Protein AF-A0A259PMG0-F1 (afdb_monomer)

Secondary structure (DSSP, 8-state):
--S-GGGGSPPPPP---TT--GGG----SPPPPEE-IIIIIHHT-SSPPPHHHHHHHHHHHHHHT--EE--

Sequence (71 aa):
MLKHPETKYRPMPPVGLKDRTWPDQVISKPPIWMSTDLRDGNQALFEPMDAQRKMRMFKTLCAIGIKQIEV

Sol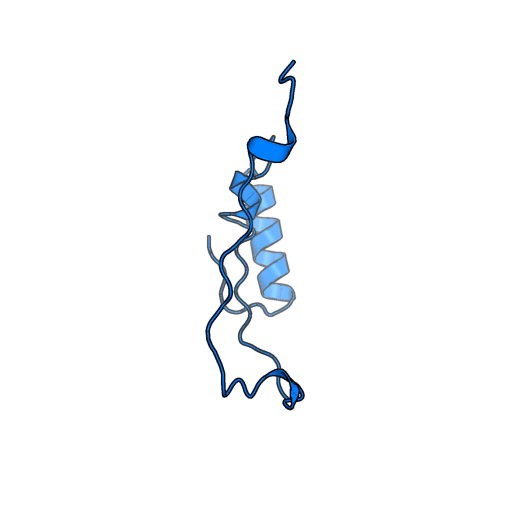vent-accessible surface area (backbone atoms only — not comparable to full-atom values): 4830 Å² total; per-residue (Å²): 131,74,95,60,65,74,75,78,59,78,82,82,78,87,80,87,69,81,88,66,60,70,90,81,57,76,91,86,70,85,78,89,59,70,46,43,56,64,40,64,52,31,70,72,40,95,73,59,68,51,74,68,54,44,52,50,51,53,53,50,42,50,72,78,61,54,82,38,72,47,113

Nearest PDB structures (foldseek):
  1sr9-assembly1_B  TM=9.481E-01  e=7.897E-04  Mycobacterium tuber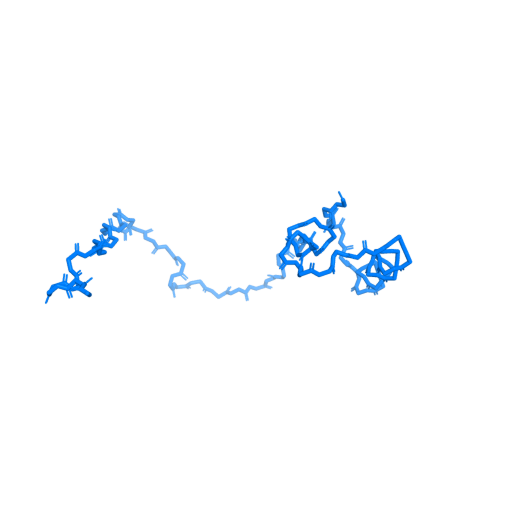culosis
  3u6w-assembly1_B  TM=9.496E-01  e=1.044E-03  Mycobacterium tuberculosis H37Rv
  3u6w-assembly1_A  TM=9.518E-01  e=1.288E-03  Mycobacterium tuberculosis H37Rv
  3hps-assembly1_A  TM=9.268E-01  e=1.288E-03  Mycobacterium tuberculosis H37Rv

Foldseek 3Di:
DDPCVVVVDDDDDDDPPPPDDVVVDDDDDDDQDEAACQPPVQVPDPDGDDPVRSVVVVVVCVVVPRDHYDD

Structure (mmCIF, N/CA/C/O backbone):
data_AF-A0A259PMG0-F1
#
_entry.id   AF-A0A259PMG0-F1
#
loop_
_atom_site.group_PDB
_atom_site.id
_atom_site.type_symbol
_atom_site.label_atom_id
_atom_site.label_alt_id
_atom_site.label_comp_id
_atom_site.label_asym_id
_atom_site.label_entity_id
_atom_site.label_seq_id
_atom_site.pdbx_PDB_ins_code
_atom_site.Cartn_x
_atom_site.Cartn_y
_atom_site.Cartn_z
_atom_site.occupancy
_atom_site.B_iso_or_equiv
_atom_site.auth_seq_id
_atom_site.auth_comp_id
_atom_site.auth_asym_id
_atom_site.auth_atom_id
_atom_site.pdbx_PDB_model_num
ATOM 1 N N . MET A 1 1 ? 22.634 24.268 18.128 1.00 82.88 1 MET A N 1
ATOM 2 C CA . MET A 1 1 ? 21.500 23.331 18.312 1.00 82.88 1 MET A CA 1
ATOM 3 C C . MET A 1 1 ? 20.371 24.052 19.040 1.00 82.88 1 MET A C 1
ATOM 5 O O . MET A 1 1 ? 20.667 24.974 19.793 1.00 82.88 1 MET A O 1
ATOM 9 N N . LEU A 1 2 ? 19.105 23.694 18.789 1.00 91.12 2 LEU A N 1
ATOM 10 C CA . LEU A 1 2 ? 17.961 24.280 19.505 1.00 91.12 2 LEU A CA 1
ATOM 11 C C . LEU A 1 2 ? 18.034 23.912 20.994 1.00 91.12 2 LEU A C 1
ATOM 13 O O . LEU A 1 2 ? 18.339 22.768 21.315 1.00 91.12 2 LEU A O 1
ATOM 17 N N . LYS A 1 3 ? 17.744 24.870 21.883 1.00 93.94 3 LYS A N 1
ATOM 18 C CA . LYS A 1 3 ? 17.731 24.648 23.343 1.00 93.94 3 LYS A CA 1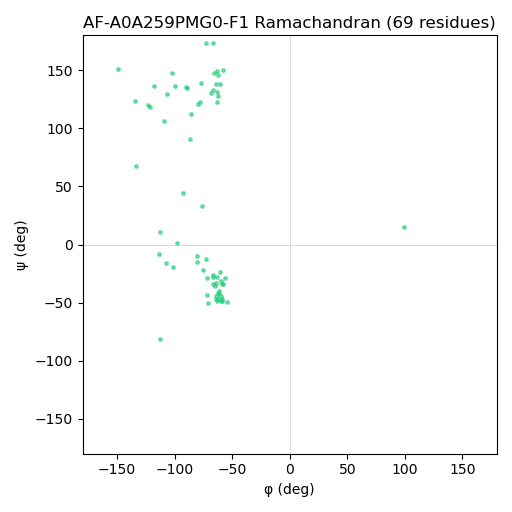
ATOM 19 C C . LYS A 1 3 ? 16.531 23.809 23.811 1.00 93.94 3 LYS A C 1
ATOM 21 O O . LYS A 1 3 ? 16.654 23.097 24.794 1.00 93.94 3 LYS A O 1
ATOM 26 N N . HIS A 1 4 ? 15.418 23.890 23.079 1.00 92.19 4 HIS A N 1
ATOM 27 C CA . HIS A 1 4 ? 14.146 23.217 23.371 1.00 92.19 4 HIS A CA 1
ATOM 28 C C . HIS A 1 4 ? 13.582 22.546 22.104 1.00 92.19 4 HIS A C 1
ATOM 30 O O . HIS A 1 4 ? 12.609 23.040 21.523 1.00 92.19 4 HIS A O 1
ATOM 36 N N . PRO A 1 5 ? 14.229 21.491 21.573 1.00 93.25 5 PRO A N 1
ATOM 37 C CA . PRO A 1 5 ? 13.824 20.848 20.319 1.00 93.25 5 PRO A CA 1
ATOM 38 C C . PRO A 1 5 ? 12.404 20.256 20.349 1.00 93.25 5 PRO A C 1
ATOM 40 O O . PRO A 1 5 ? 11.779 20.141 19.296 1.00 93.25 5 PRO A O 1
ATOM 43 N N . GLU A 1 6 ? 11.870 19.938 21.528 1.00 92.50 6 GLU A N 1
ATOM 44 C CA . GLU A 1 6 ? 10.502 19.466 21.753 1.00 92.50 6 GLU A CA 1
ATOM 45 C C . GLU A 1 6 ? 9.440 20.473 21.293 1.00 92.50 6 GLU A C 1
ATOM 47 O O . GLU A 1 6 ? 8.390 20.082 20.792 1.00 92.50 6 GLU A O 1
ATOM 52 N N . THR A 1 7 ? 9.734 21.774 21.367 1.00 94.50 7 THR A N 1
ATOM 53 C CA . THR A 1 7 ? 8.795 22.840 20.969 1.00 94.50 7 THR A CA 1
ATOM 54 C C . THR A 1 7 ? 8.614 22.965 19.456 1.00 94.50 7 THR A C 1
ATOM 56 O O . THR A 1 7 ? 7.689 23.633 18.991 1.00 94.50 7 THR A O 1
ATOM 59 N N . LYS A 1 8 ? 9.481 22.315 18.667 1.00 94.88 8 LYS A N 1
ATOM 60 C CA . LYS A 1 8 ? 9.436 22.345 17.201 1.00 94.88 8 LYS A CA 1
ATOM 61 C C . LYS A 1 8 ? 8.195 21.641 16.645 1.00 94.88 8 LYS A C 1
ATOM 63 O O . LYS A 1 8 ? 7.738 21.991 15.558 1.00 94.88 8 LYS A O 1
ATOM 68 N N . TYR A 1 9 ? 7.663 20.659 17.369 1.00 95.06 9 TYR A N 1
ATOM 69 C CA . TYR A 1 9 ? 6.558 19.824 16.913 1.00 95.06 9 TYR A CA 1
ATOM 70 C C . TYR A 1 9 ? 5.353 20.004 17.829 1.00 95.06 9 TYR A C 1
ATOM 72 O O . TYR A 1 9 ? 5.477 20.048 19.049 1.00 95.06 9 TYR A O 1
ATOM 80 N N . ARG A 1 10 ? 4.170 20.124 17.228 1.00 94.62 10 ARG A N 1
ATOM 81 C CA . ARG A 1 10 ? 2.908 20.265 17.959 1.00 94.62 10 ARG A CA 1
ATOM 82 C C . ARG A 1 10 ? 2.157 18.931 17.958 1.00 94.62 10 ARG A C 1
ATOM 84 O O . ARG A 1 10 ? 2.255 18.204 16.968 1.00 94.62 10 ARG A O 1
ATOM 91 N N . PRO A 1 11 ? 1.399 18.616 19.022 1.00 94.88 11 PRO A N 1
ATOM 92 C CA . PRO A 1 11 ? 0.557 17.430 19.033 1.00 94.88 11 PRO A CA 1
ATOM 93 C C . PRO A 1 11 ? -0.515 17.500 17.938 1.00 94.88 11 PRO A C 1
ATOM 95 O O . PRO A 1 11 ? -1.037 18.575 17.634 1.00 94.88 11 PRO A O 1
ATOM 98 N N . MET A 1 12 ? -0.861 16.342 17.372 1.00 96.44 12 MET A N 1
ATOM 99 C CA . MET A 1 12 ? -1.992 16.219 16.452 1.00 96.44 12 MET A CA 1
ATOM 100 C C . MET A 1 12 ? -3.303 16.474 17.221 1.00 96.44 12 MET A C 1
ATOM 102 O O . MET A 1 12 ? -3.480 15.906 18.302 1.00 96.44 12 MET A O 1
ATOM 106 N N . PRO A 1 13 ? -4.230 17.304 16.709 1.00 96.44 13 PRO A N 1
ATOM 107 C CA . PRO A 1 13 ? -5.505 17.547 17.373 1.00 96.44 13 PRO A CA 1
ATOM 108 C C . PRO A 1 13 ? -6.361 16.267 17.460 1.00 96.44 13 PRO A C 1
ATOM 110 O O . PRO A 1 13 ? -6.287 15.418 16.566 1.00 96.44 13 PRO A O 1
ATOM 113 N N . PRO A 1 14 ? -7.208 16.119 18.499 1.00 95.31 14 PRO A N 1
ATOM 114 C CA . PRO A 1 14 ? -8.098 14.967 18.625 1.00 95.31 14 PRO A CA 1
ATOM 115 C C . PRO A 1 14 ? -9.090 14.850 17.458 1.00 95.31 14 PRO A C 1
ATOM 117 O O . PRO A 1 14 ? -9.704 15.835 17.048 1.00 95.31 14 PRO A O 1
ATOM 120 N N . VAL A 1 15 ? -9.313 13.626 16.967 1.00 95.75 15 VAL A N 1
ATOM 121 C CA . VAL A 1 15 ? -10.335 13.341 15.945 1.00 95.75 15 VAL A CA 1
ATOM 122 C C . VAL A 1 15 ? -11.690 13.108 16.621 1.00 95.75 15 VAL A C 1
ATOM 124 O O . VAL A 1 15 ? -11.894 12.105 17.307 1.00 95.75 15 VAL A O 1
ATOM 127 N N . GLY A 1 16 ? -12.635 14.025 16.404 1.00 95.31 16 GLY A N 1
ATOM 128 C CA . GLY A 1 16 ? -13.967 14.045 17.024 1.00 95.31 16 GLY A CA 1
ATOM 129 C C . GLY A 1 16 ? -14.993 13.044 16.475 1.00 95.31 16 GLY A C 1
ATOM 130 O O . GLY A 1 16 ? -16.178 13.362 16.438 1.00 95.31 16 GLY A O 1
ATOM 131 N N . LEU A 1 17 ? -14.578 11.850 16.040 1.00 96.50 17 LEU A N 1
ATOM 132 C CA . LEU A 1 17 ? -15.491 10.811 15.546 1.00 96.50 17 LEU A CA 1
ATOM 133 C C . LEU A 1 17 ? -15.998 9.964 16.724 1.00 96.50 17 LEU A C 1
ATOM 135 O O . LEU A 1 17 ? -15.320 9.016 17.141 1.00 96.50 17 LEU A O 1
ATOM 139 N N . LYS A 1 18 ? -17.132 10.373 17.310 1.00 94.38 18 LYS A N 1
ATOM 140 C CA . LYS A 1 18 ? -17.711 9.764 18.523 1.00 94.38 18 LYS A CA 1
ATOM 141 C C . LYS A 1 18 ? -18.292 8.377 18.249 1.00 94.38 18 LYS A C 1
ATOM 143 O O . LYS A 1 18 ? -17.880 7.422 18.894 1.00 94.38 18 LYS A O 1
ATOM 148 N N . ASP A 1 19 ? -19.123 8.254 17.221 1.00 95.56 19 ASP A N 1
ATOM 149 C CA . ASP A 1 19 ? -19.846 7.016 16.894 1.00 95.56 19 ASP A CA 1
ATOM 150 C C . ASP A 1 19 ? -19.067 6.145 15.894 1.00 95.56 19 ASP A C 1
ATOM 152 O O . ASP A 1 19 ? -19.590 5.666 14.888 1.00 95.56 19 ASP A O 1
ATOM 156 N N . ARG A 1 20 ? -17.755 5.998 16.121 1.00 97.38 20 ARG A N 1
ATOM 157 C CA . ARG A 1 20 ? -16.893 5.182 15.257 1.00 97.38 20 ARG A CA 1
ATOM 158 C C . ARG A 1 20 ? -17.266 3.708 15.414 1.00 97.38 20 ARG A C 1
ATOM 160 O O . ARG A 1 20 ? -17.317 3.203 16.526 1.00 97.38 20 ARG A O 1
ATOM 167 N N . THR A 1 21 ? -17.458 3.015 14.300 1.00 98.06 21 THR A N 1
ATOM 168 C CA . THR A 1 21 ? -17.849 1.596 14.312 1.00 98.06 21 THR A CA 1
ATOM 169 C C . THR A 1 21 ? -16.682 0.653 14.041 1.00 98.06 21 THR A C 1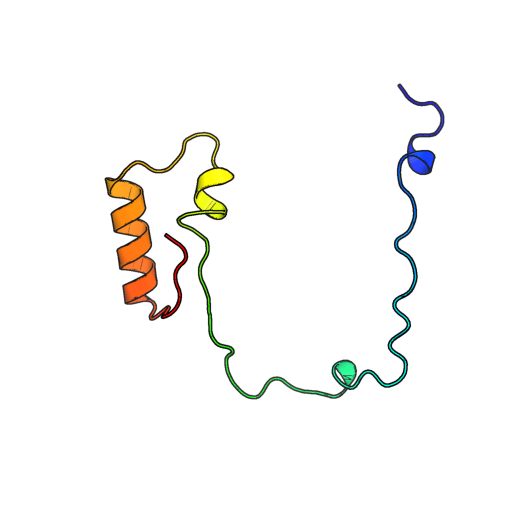
ATOM 171 O O . THR A 1 21 ? -16.758 -0.516 14.394 1.00 98.06 21 THR A O 1
ATOM 174 N N . TRP A 1 22 ? -15.584 1.143 13.451 1.00 97.25 22 TRP A N 1
ATOM 175 C CA . TRP A 1 22 ? -14.435 0.315 13.066 1.00 97.25 22 TRP A CA 1
ATOM 176 C C . TRP A 1 22 ? -13.798 -0.518 14.199 1.00 97.25 22 TRP A C 1
ATOM 178 O O . TRP A 1 22 ? -13.280 -1.579 13.859 1.00 97.25 22 TRP A O 1
ATOM 188 N N . PRO A 1 23 ? -13.832 -0.132 15.498 1.00 97.69 23 PRO A N 1
ATOM 189 C CA . PRO A 1 23 ? -13.301 -0.986 16.566 1.00 97.69 23 PRO A CA 1
ATOM 190 C C . PRO A 1 23 ? -14.037 -2.323 16.721 1.00 97.69 23 PRO A C 1
ATOM 192 O O . PRO A 1 23 ? -13.421 -3.302 17.129 1.00 97.69 23 PRO A O 1
ATOM 195 N N . ASP A 1 24 ? -15.323 -2.373 16.364 1.00 98.00 24 ASP A N 1
ATOM 196 C CA . ASP A 1 24 ? -16.177 -3.557 16.518 1.00 98.00 24 ASP A CA 1
ATOM 197 C C . ASP A 1 24 ? -16.302 -4.375 15.220 1.00 98.00 24 ASP A C 1
ATOM 199 O O . ASP A 1 24 ? -17.031 -5.365 15.161 1.00 98.00 24 ASP A O 1
ATOM 203 N N . GLN A 1 25 ? -15.631 -3.957 14.143 1.00 98.00 25 GLN A N 1
ATOM 204 C CA . GLN A 1 25 ? -15.733 -4.594 12.831 1.00 98.00 25 GLN A CA 1
ATOM 205 C C . GLN A 1 25 ? -14.554 -5.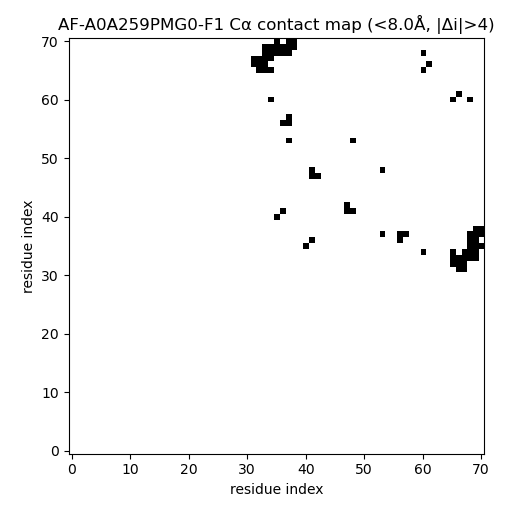536 12.581 1.00 98.00 25 GLN A C 1
ATOM 207 O O . GLN A 1 25 ? -13.395 -5.181 12.786 1.00 98.00 25 GLN A O 1
ATOM 212 N N . VAL A 1 26 ? -14.8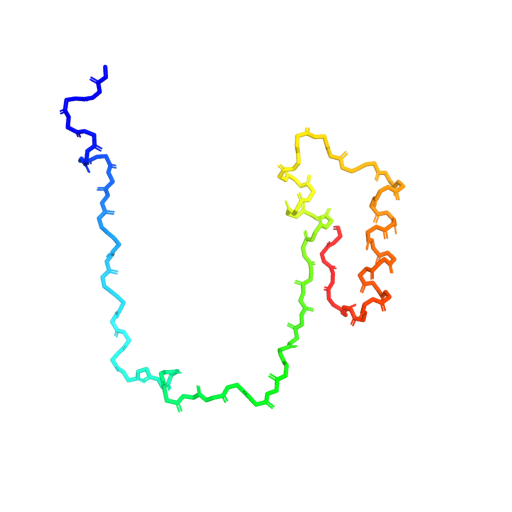48 -6.721 12.042 1.00 98.06 26 VAL A N 1
ATOM 213 C CA . VAL A 1 26 ? -13.840 -7.681 11.572 1.00 98.06 26 VAL A CA 1
ATOM 214 C C . VAL A 1 26 ? -13.826 -7.679 10.045 1.00 98.06 26 VAL A C 1
ATOM 216 O O . VAL A 1 26 ? -14.870 -7.803 9.403 1.00 98.06 26 VAL A O 1
ATOM 219 N N . ILE A 1 27 ? -12.640 -7.545 9.448 1.00 98.12 27 ILE A N 1
ATOM 220 C CA . ILE A 1 27 ? -12.472 -7.589 7.989 1.00 98.12 27 ILE A CA 1
ATOM 221 C C . ILE A 1 27 ? -12.881 -8.976 7.475 1.00 98.12 27 ILE A C 1
ATOM 223 O O . ILE A 1 27 ? -12.306 -9.983 7.875 1.00 98.12 27 ILE A O 1
ATOM 227 N N . SER A 1 28 ? -13.850 -9.023 6.559 1.00 98.25 28 SER A N 1
ATOM 228 C CA . SER A 1 28 ? -14.408 -10.270 6.007 1.00 98.25 28 SER A CA 1
ATOM 229 C C . SER A 1 28 ? -14.114 -10.493 4.521 1.00 98.25 28 SER A C 1
ATOM 231 O O . SER A 1 28 ? -14.409 -11.558 3.983 1.00 98.25 28 SER A O 1
ATOM 233 N N . LYS A 1 29 ? -13.544 -9.497 3.835 1.00 98.25 29 LYS A N 1
ATOM 234 C CA . LYS A 1 29 ? -13.239 -9.547 2.401 1.00 98.25 29 LYS A CA 1
ATOM 235 C C . LYS A 1 29 ? -11.999 -8.714 2.072 1.00 98.25 29 LYS A C 1
ATOM 237 O O . LYS A 1 29 ? -11.750 -7.724 2.763 1.00 98.25 29 LYS A O 1
ATOM 242 N N . PRO A 1 30 ? -11.240 -9.070 1.022 1.00 97.19 30 PRO A N 1
ATOM 243 C CA . PRO A 1 30 ? -10.122 -8.250 0.581 1.00 97.19 30 PRO A CA 1
ATOM 244 C C . PRO A 1 30 ? -10.615 -6.894 0.044 1.00 97.19 30 PRO A C 1
ATOM 246 O O . PRO A 1 30 ? -11.700 -6.822 -0.547 1.00 97.19 30 PRO A O 1
ATOM 249 N N . PRO A 1 31 ? -9.832 -5.816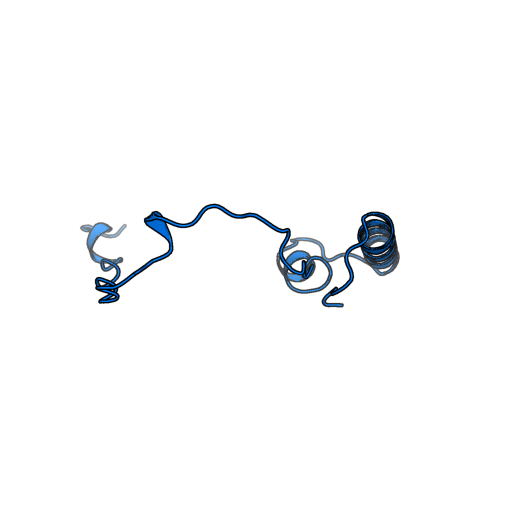 0.219 1.00 98.12 31 PRO A N 1
ATOM 250 C CA . PRO A 1 31 ? -10.086 -4.561 -0.468 1.00 98.12 31 PRO A CA 1
ATOM 251 C C . PRO A 1 31 ? -9.716 -4.676 -1.954 1.00 98.12 31 PRO A C 1
ATOM 253 O O . PRO A 1 31 ? -9.122 -5.657 -2.408 1.00 98.12 31 PRO A O 1
ATOM 256 N N . ILE A 1 32 ? -10.032 -3.629 -2.711 1.00 98.06 32 ILE A N 1
ATOM 257 C CA . ILE A 1 32 ? -9.415 -3.416 -4.019 1.00 98.06 32 ILE A CA 1
ATOM 258 C C . ILE A 1 32 ? -8.015 -2.852 -3.771 1.00 98.06 32 ILE A C 1
ATOM 260 O O . ILE A 1 32 ? -7.868 -1.827 -3.109 1.00 98.06 32 ILE A O 1
ATOM 264 N N . TRP A 1 33 ? -6.998 -3.532 -4.290 1.00 98.44 33 TRP A N 1
ATOM 265 C CA . TRP A 1 33 ? -5.608 -3.102 -4.170 1.00 98.44 33 TRP A CA 1
ATOM 266 C C . TRP A 1 33 ? -5.216 -2.183 -5.327 1.00 98.44 33 TRP A C 1
ATOM 268 O O . TRP A 1 33 ? -5.469 -2.516 -6.490 1.00 98.44 33 TRP A O 1
ATOM 278 N N . MET A 1 34 ? -4.543 -1.079 -4.995 1.00 98.25 34 MET A N 1
ATOM 279 C CA . MET A 1 34 ? -3.900 -0.172 -5.942 1.00 98.25 34 MET A CA 1
ATOM 280 C C . MET A 1 34 ? -2.414 -0.048 -5.607 1.00 98.25 34 MET A C 1
ATOM 282 O O . MET A 1 34 ? -2.063 0.357 -4.502 1.00 98.25 34 MET A O 1
ATOM 286 N N . SER A 1 35 ? -1.551 -0.415 -6.551 1.00 98.44 35 SER A N 1
ATOM 287 C CA . SER A 1 35 ? -0.097 -0.268 -6.425 1.00 98.44 35 SER A CA 1
ATOM 288 C C . SER A 1 35 ? 0.343 1.088 -6.975 1.00 98.44 35 SER A C 1
ATOM 290 O O . SER A 1 35 ? -0.094 1.483 -8.055 1.00 98.44 35 SER A O 1
ATOM 292 N N . THR A 1 36 ? 1.217 1.782 -6.245 1.00 98.50 36 THR A N 1
ATOM 293 C CA . THR A 1 36 ? 1.816 3.074 -6.637 1.00 98.50 36 THR A CA 1
ATOM 294 C C . THR A 1 36 ? 3.323 2.965 -6.895 1.00 98.50 36 THR A C 1
ATOM 296 O O . THR A 1 36 ? 4.023 3.963 -7.068 1.00 98.50 36 THR A O 1
ATOM 299 N N . ASP A 1 37 ? 3.850 1.739 -6.950 1.00 98.56 37 ASP A N 1
ATOM 300 C CA . ASP A 1 37 ? 5.282 1.429 -6.991 1.00 98.56 37 ASP A CA 1
ATOM 301 C C . ASP A 1 37 ? 6.019 2.080 -8.176 1.00 98.56 37 ASP A C 1
ATOM 303 O O . ASP A 1 37 ? 7.174 2.483 -8.044 1.00 98.56 37 ASP A O 1
ATOM 307 N N . LEU A 1 38 ? 5.366 2.220 -9.335 1.00 98.38 38 LEU A N 1
ATOM 308 C CA . LEU A 1 38 ? 5.973 2.796 -10.546 1.00 98.38 38 LEU A CA 1
ATOM 309 C C . LEU A 1 38 ? 6.005 4.333 -10.552 1.00 98.38 38 LEU A C 1
ATOM 311 O O . LEU A 1 38 ? 6.765 4.920 -11.335 1.00 98.38 38 LEU A O 1
ATOM 315 N N . ARG A 1 39 ? 5.233 4.970 -9.663 1.00 98.31 39 ARG A N 1
ATOM 316 C CA . ARG A 1 39 ? 5.131 6.424 -9.501 1.00 98.31 39 ARG A CA 1
ATOM 317 C C . ARG A 1 39 ? 5.713 6.876 -8.174 1.00 98.31 39 ARG A C 1
ATOM 319 O O . ARG A 1 39 ? 6.859 7.319 -8.157 1.00 98.31 39 ARG A O 1
ATOM 326 N N . ASP A 1 40 ? 4.949 6.753 -7.094 1.00 98.06 40 ASP A N 1
ATOM 327 C CA . ASP A 1 40 ? 5.339 7.232 -5.767 1.00 98.06 40 ASP A CA 1
ATOM 328 C C . ASP A 1 40 ? 6.567 6.473 -5.249 1.00 98.06 40 ASP A C 1
ATOM 330 O O . ASP A 1 40 ? 7.584 7.072 -4.894 1.00 98.06 40 ASP A O 1
ATOM 334 N N . GLY A 1 41 ? 6.538 5.139 -5.360 1.00 98.06 41 GLY A N 1
ATOM 335 C CA . GLY A 1 41 ? 7.676 4.293 -4.997 1.00 98.06 41 GLY A CA 1
ATOM 336 C C . GLY A 1 41 ? 8.930 4.639 -5.802 1.00 98.06 41 GLY A C 1
ATOM 337 O O . GLY A 1 41 ? 10.004 4.839 -5.239 1.00 98.06 41 GLY A O 1
ATOM 338 N N . ASN A 1 42 ? 8.788 4.783 -7.120 1.00 98.44 42 ASN A N 1
ATOM 339 C CA . ASN A 1 42 ? 9.890 5.138 -8.006 1.00 98.44 42 ASN A CA 1
ATOM 340 C C . ASN A 1 42 ? 10.469 6.538 -7.730 1.00 98.44 42 ASN A C 1
ATOM 342 O O . ASN A 1 42 ? 11.667 6.741 -7.916 1.00 98.44 42 ASN A O 1
ATOM 346 N N . GLN A 1 43 ? 9.645 7.502 -7.307 1.00 97.69 43 GLN A N 1
ATOM 347 C CA . GLN A 1 43 ? 10.087 8.866 -7.005 1.00 97.69 43 GLN A CA 1
ATOM 348 C C . GLN A 1 43 ? 10.848 8.967 -5.674 1.00 97.69 43 GLN A C 1
ATOM 350 O O . GLN A 1 43 ? 11.645 9.886 -5.497 1.00 97.69 43 GLN A O 1
ATOM 355 N N . ALA A 1 44 ? 10.646 8.015 -4.762 1.00 98.06 44 ALA A N 1
ATOM 356 C CA . ALA A 1 44 ? 11.384 7.937 -3.504 1.00 98.06 44 ALA A CA 1
ATOM 357 C C . ALA A 1 44 ? 12.785 7.304 -3.643 1.00 98.06 44 ALA A C 1
ATOM 359 O O . ALA A 1 44 ? 13.570 7.338 -2.693 1.00 98.06 44 ALA A O 1
ATOM 360 N N . LEU A 1 45 ? 13.115 6.710 -4.796 1.00 97.94 45 LEU A N 1
ATOM 361 C CA . LEU A 1 45 ? 14.413 6.070 -5.016 1.00 97.94 45 LEU A CA 1
ATOM 362 C C . LEU A 1 45 ? 15.513 7.103 -5.281 1.00 97.94 45 LEU A C 1
ATOM 364 O O . LEU A 1 45 ? 15.330 8.031 -6.065 1.00 97.94 45 LEU A O 1
ATOM 368 N N . PHE A 1 46 ? 16.693 6.877 -4.694 1.00 97.69 46 PHE A N 1
ATOM 369 C CA . PHE A 1 46 ? 17.896 7.653 -5.020 1.00 97.69 46 PHE A CA 1
ATOM 370 C C . PHE A 1 46 ? 18.260 7.525 -6.509 1.00 97.69 46 PHE A C 1
ATOM 372 O O . PHE A 1 46 ? 18.522 8.525 -7.171 1.00 97.69 46 PHE A O 1
ATOM 379 N N . GLU A 1 47 ? 18.214 6.299 -7.041 1.00 97.81 47 GLU A N 1
ATOM 380 C CA . GLU A 1 47 ? 18.318 6.010 -8.473 1.00 97.81 47 GLU A CA 1
ATOM 381 C C . GLU A 1 47 ? 16.957 5.540 -9.002 1.00 97.81 47 GLU A C 1
ATOM 383 O O . GLU A 1 47 ? 16.550 4.404 -8.724 1.00 97.81 47 GLU A O 1
ATOM 388 N N . PRO A 1 48 ? 16.242 6.381 -9.770 1.00 97.81 48 PRO A N 1
ATOM 389 C CA . PRO A 1 48 ? 14.973 5.998 -10.366 1.00 97.81 48 PRO A CA 1
ATOM 390 C C . PRO A 1 48 ? 15.101 4.764 -11.263 1.00 97.81 48 PRO A C 1
ATOM 392 O O . PRO A 1 48 ? 16.124 4.518 -11.906 1.00 97.81 48 PRO A O 1
ATOM 395 N N . MET A 1 49 ? 14.023 3.992 -11.352 1.00 98.31 49 MET A N 1
ATOM 396 C CA . MET A 1 49 ? 13.931 2.855 -12.254 1.00 98.31 49 MET A CA 1
ATOM 397 C C . MET A 1 49 ? 14.037 3.309 -13.710 1.00 98.31 49 MET A C 1
ATOM 399 O O . MET A 1 49 ? 13.259 4.141 -14.188 1.00 98.31 49 MET A O 1
ATOM 403 N N . ASP A 1 50 ? 14.947 2.667 -14.437 1.00 98.06 50 ASP A N 1
ATOM 404 C CA . ASP A 1 50 ? 14.947 2.675 -15.893 1.00 98.06 50 ASP A CA 1
ATOM 405 C C . ASP A 1 50 ? 13.722 1.928 -16.464 1.00 98.06 50 ASP A C 1
ATOM 407 O O . ASP A 1 50 ? 12.946 1.273 -15.755 1.00 98.06 50 ASP A O 1
ATOM 411 N N . ALA A 1 51 ? 13.548 2.000 -17.784 1.00 98.19 51 ALA A N 1
ATOM 412 C CA . ALA A 1 51 ? 12.431 1.360 -18.471 1.00 98.19 51 ALA A CA 1
ATOM 413 C C . ALA A 1 51 ? 12.373 -0.168 -18.259 1.00 98.19 51 ALA A C 1
ATOM 415 O O . ALA A 1 51 ? 11.281 -0.736 -18.180 1.00 98.19 51 ALA A O 1
ATOM 416 N N . GLN A 1 52 ? 13.520 -0.848 -18.138 1.00 98.50 52 GLN A N 1
ATOM 417 C CA . GLN A 1 52 ? 13.560 -2.300 -17.948 1.00 98.50 52 GLN A CA 1
ATOM 418 C C . GLN A 1 52 ? 13.096 -2.692 -16.544 1.00 98.50 52 GLN A C 1
ATOM 420 O O . GLN A 1 52 ? 12.308 -3.629 -16.390 1.00 98.50 52 GLN A O 1
ATOM 425 N N . ARG A 1 53 ? 13.550 -1.965 -15.519 1.00 98.56 53 ARG A N 1
ATOM 426 C CA . ARG A 1 53 ? 13.134 -2.138 -14.123 1.00 98.56 53 ARG A CA 1
ATOM 427 C C . ARG A 1 53 ? 11.649 -1.827 -13.958 1.00 98.56 53 ARG A C 1
ATOM 429 O O . ARG A 1 53 ? 10.938 -2.647 -13.378 1.00 98.56 53 ARG A O 1
ATOM 436 N N . LYS A 1 54 ? 11.156 -0.739 -14.565 1.00 98.44 54 LYS A N 1
ATOM 437 C CA . LYS A 1 54 ? 9.719 -0.412 -14.580 1.00 98.44 54 LYS A CA 1
ATOM 438 C C . LYS A 1 54 ? 8.886 -1.519 -15.219 1.00 98.44 54 LYS A C 1
ATOM 440 O O . LYS A 1 54 ? 7.921 -1.987 -14.625 1.00 98.44 54 LYS A O 1
ATOM 445 N N . MET A 1 55 ? 9.283 -2.004 -16.395 1.00 98.56 55 MET A N 1
ATOM 446 C CA . MET A 1 55 ? 8.551 -3.074 -17.078 1.00 98.56 55 MET A CA 1
ATOM 447 C C . MET A 1 55 ? 8.573 -4.391 -16.288 1.00 98.56 55 MET A C 1
ATOM 449 O O . MET A 1 55 ? 7.582 -5.121 -16.271 1.00 98.56 55 MET A O 1
ATOM 453 N N . ARG A 1 56 ? 9.683 -4.700 -15.607 1.00 98.62 56 ARG A N 1
ATOM 454 C CA . ARG A 1 56 ? 9.769 -5.860 -14.711 1.00 98.62 56 ARG A CA 1
ATOM 455 C C . ARG A 1 56 ? 8.798 -5.723 -13.540 1.00 98.62 56 ARG A C 1
ATOM 457 O O . ARG A 1 56 ? 8.040 -6.654 -13.302 1.00 98.62 56 ARG A O 1
ATOM 464 N N . MET A 1 57 ? 8.785 -4.573 -12.864 1.00 98.56 57 MET A N 1
ATOM 465 C CA . MET A 1 57 ? 7.869 -4.299 -11.753 1.00 98.56 57 MET A CA 1
ATOM 466 C C . MET A 1 57 ? 6.406 -4.386 -12.201 1.00 98.56 57 MET A C 1
ATOM 468 O O . MET A 1 57 ? 5.627 -5.118 -11.599 1.00 98.56 57 MET A O 1
ATOM 472 N N . PHE A 1 58 ? 6.051 -3.738 -13.313 1.00 98.69 58 PHE A N 1
ATOM 473 C CA . PHE A 1 58 ? 4.703 -3.805 -13.877 1.00 98.69 58 PHE A CA 1
ATOM 474 C C . PHE A 1 58 ? 4.250 -5.253 -14.122 1.00 98.69 58 PHE A C 1
ATOM 476 O O . PHE A 1 58 ? 3.189 -5.664 -13.656 1.00 98.69 58 PHE A O 1
ATOM 483 N N . LYS A 1 59 ? 5.086 -6.064 -14.787 1.00 98.62 59 LYS A N 1
ATOM 484 C CA . LYS A 1 59 ? 4.787 -7.481 -15.048 1.00 98.62 59 LYS A CA 1
ATOM 485 C C . LYS A 1 59 ? 4.622 -8.287 -13.762 1.00 98.62 59 LYS A C 1
ATOM 487 O O . LYS A 1 59 ? 3.726 -9.124 -13.697 1.00 98.62 59 LYS A O 1
ATOM 492 N N . THR A 1 60 ? 5.446 -8.028 -12.748 1.00 98.62 60 THR A N 1
ATOM 493 C CA . THR A 1 60 ? 5.323 -8.670 -11.434 1.00 98.62 60 THR A CA 1
ATOM 494 C C . THR A 1 60 ? 3.987 -8.332 -10.775 1.00 98.62 60 THR A C 1
ATOM 496 O O . THR A 1 60 ? 3.285 -9.236 -10.332 1.00 98.62 60 THR A O 1
ATOM 499 N N . LEU A 1 61 ? 3.585 -7.058 -10.768 1.00 98.56 61 LEU A N 1
ATOM 500 C CA . LEU A 1 61 ? 2.307 -6.618 -10.196 1.00 98.56 61 LEU A CA 1
ATOM 501 C C . LEU A 1 61 ? 1.113 -7.248 -10.926 1.00 98.56 61 LEU A C 1
ATOM 503 O O . LEU A 1 61 ? 0.174 -7.733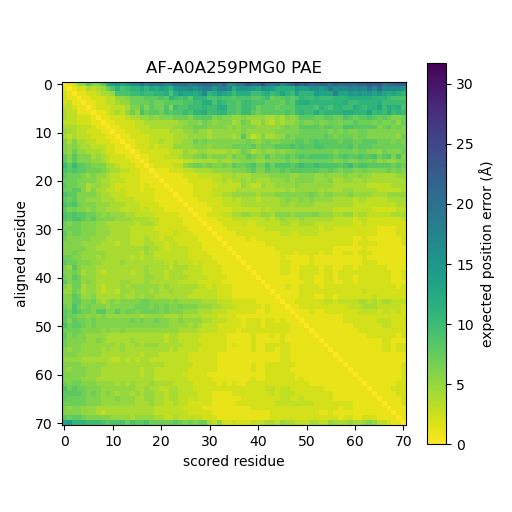 -10.287 1.00 98.56 61 LEU A O 1
ATOM 507 N N . CYS A 1 62 ? 1.178 -7.325 -12.258 1.00 98.38 62 CYS A N 1
ATOM 508 C CA . CYS A 1 62 ? 0.185 -8.044 -13.050 1.00 98.38 62 CYS A CA 1
ATOM 509 C C . CYS A 1 62 ? 0.139 -9.542 -12.707 1.00 98.38 62 CYS A C 1
ATOM 511 O O . CYS A 1 62 ? -0.956 -10.090 -12.580 1.00 98.38 62 CYS A O 1
ATOM 513 N N . ALA A 1 63 ? 1.295 -10.196 -12.531 1.00 98.69 63 ALA A N 1
ATOM 514 C CA . ALA A 1 63 ? 1.388 -11.618 -12.188 1.00 98.69 63 ALA A CA 1
ATOM 515 C C . ALA A 1 63 ? 0.850 -11.934 -10.779 1.00 98.69 63 ALA A C 1
ATOM 517 O O . ALA A 1 63 ? 0.233 -12.977 -10.587 1.00 98.69 63 ALA A O 1
ATOM 518 N N . ILE A 1 64 ? 1.019 -11.017 -9.819 1.00 98.12 64 ILE A N 1
ATOM 519 C CA . ILE A 1 64 ? 0.405 -11.091 -8.478 1.00 98.12 64 ILE A CA 1
ATOM 520 C C . ILE A 1 64 ? -1.125 -10.952 -8.558 1.00 98.12 64 ILE A C 1
ATOM 522 O O . ILE A 1 64 ? -1.850 -11.457 -7.704 1.00 98.12 64 ILE A O 1
ATOM 526 N N . GLY A 1 65 ? -1.633 -10.287 -9.599 1.00 98.25 65 GLY A N 1
ATOM 527 C CA . GLY A 1 65 ? -3.060 -10.074 -9.815 1.00 98.25 65 GLY A CA 1
ATOM 528 C C . GLY A 1 65 ? -3.561 -8.697 -9.385 1.00 98.25 65 GLY A C 1
ATOM 529 O O . GLY A 1 65 ? -4.776 -8.510 -9.318 1.00 98.25 65 GLY A O 1
ATOM 530 N N . ILE A 1 66 ? -2.673 -7.725 -9.152 1.00 98.31 66 ILE A N 1
ATOM 531 C CA . ILE A 1 66 ? -3.062 -6.334 -8.893 1.00 98.31 66 ILE A CA 1
ATOM 532 C C . ILE A 1 66 ? -3.769 -5.765 -10.127 1.00 98.31 66 ILE A C 1
ATOM 534 O O . ILE A 1 66 ? -3.306 -5.927 -11.258 1.00 98.31 66 ILE A O 1
ATOM 538 N N . LYS A 1 67 ? -4.926 -5.131 -9.910 1.00 98.12 67 LYS A N 1
ATOM 539 C CA . LYS A 1 67 ? -5.801 -4.644 -10.991 1.00 98.12 67 LYS A CA 1
ATOM 540 C C . LYS A 1 67 ? -5.794 -3.129 -11.156 1.00 98.12 67 LYS A C 1
ATOM 542 O O . LYS A 1 67 ? -6.223 -2.646 -12.197 1.00 98.12 67 LYS A O 1
ATOM 547 N N . GLN A 1 68 ? -5.302 -2.394 -10.162 1.00 98.62 68 GLN A N 1
ATOM 548 C CA . GLN A 1 68 ? -5.115 -0.948 -10.229 1.00 98.62 68 GLN A CA 1
ATOM 549 C C . GLN A 1 68 ? -3.633 -0.652 -9.994 1.00 98.62 68 GLN A C 1
ATOM 551 O O . GLN A 1 68 ? -3.077 -1.031 -8.967 1.00 98.62 68 GLN A O 1
ATOM 556 N N . ILE A 1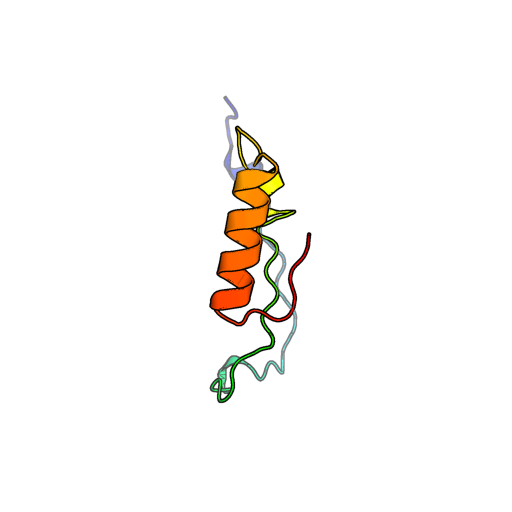 69 ? -2.969 -0.049 -10.978 1.00 98.56 69 ILE A N 1
ATOM 557 C CA . ILE A 1 69 ? -1.538 0.266 -10.926 1.00 98.56 69 ILE A CA 1
ATOM 558 C C . ILE A 1 69 ? -1.369 1.702 -11.416 1.00 98.56 69 ILE A C 1
ATOM 560 O O . ILE A 1 69 ? -1.801 2.028 -12.521 1.00 98.56 69 ILE A O 1
ATOM 564 N N . GLU A 1 70 ? -0.761 2.549 -10.594 1.00 98.31 70 GLU A N 1
ATOM 565 C CA . GLU A 1 70 ? -0.328 3.892 -10.974 1.00 98.31 70 GLU A CA 1
ATOM 566 C C . GLU A 1 70 ? 0.998 3.783 -11.743 1.00 98.31 70 GLU A C 1
ATOM 568 O O . GLU A 1 70 ? 1.960 3.227 -11.211 1.00 98.31 70 GLU A O 1
ATOM 573 N N . VAL A 1 71 ? 1.047 4.262 -12.992 1.00 90.62 71 VAL A N 1
ATOM 574 C CA . VAL A 1 71 ? 2.208 4.130 -13.901 1.00 90.62 71 VAL A CA 1
ATOM 575 C C . VAL A 1 71 ? 2.927 5.446 -14.161 1.00 90.62 71 VAL A C 1
ATOM 577 O O . VAL A 1 71 ? 2.251 6.494 -14.249 1.00 90.62 71 VAL A O 1
#

Mean predicted aligned error: 4.14 Å

pLDDT: mean 96.97, std 2.56, range [82.88, 98.69]

Radius of gyration: 20.23 Å; Cα contacts (8 Å, |Δi|>4): 38; chains: 1; bounding box: 41×36×42 Å